Protein AF-N9PGU8-F1 (afdb_monomer_lite)

Secondary structure (DSSP, 8-state):
-HHHHHH-----HHHHHHHHHHHHHHHHHHHHHHHHHTSSS--HHHHHHHHHHHHHHHHHHHHHHHHHH-------HHHHHHHHHHHHHHHHHHTS-PPP-HHHHHHHHHHHHHHHTSTT--HHHHHHHHHHHHHHHHHHHHHHHHHHHHHHHT-

Structure (mmCIF, N/CA/C/O backbone):
data_AF-N9PGU8-F1
#
_entry.id   AF-N9PGU8-F1
#
loop_
_atom_site.group_PDB
_atom_site.id
_atom_site.type_symbol
_atom_site.label_atom_id
_atom_site.label_alt_id
_atom_site.label_comp_id
_atom_site.label_asym_id
_atom_site.label_entity_id
_atom_site.label_seq_id
_atom_site.pdbx_PDB_ins_code
_atom_site.Cartn_x
_atom_site.Cartn_y
_atom_site.Cartn_z
_atom_site.occupancy
_atom_site.B_iso_or_equiv
_atom_site.auth_seq_id
_atom_site.auth_comp_id
_atom_site.auth_asym_id
_atom_site.auth_atom_id
_atom_site.pdbx_PDB_model_num
ATOM 1 N N . MET A 1 1 ? -5.979 -9.880 8.151 1.00 58.56 1 MET A N 1
ATOM 2 C CA . MET A 1 1 ? -5.343 -8.823 8.972 1.00 58.56 1 MET A CA 1
ATOM 3 C C . MET A 1 1 ? -6.364 -8.151 9.877 1.00 58.56 1 MET A C 1
ATOM 5 O O . MET A 1 1 ? -6.177 -8.205 11.082 1.00 58.56 1 MET A O 1
ATOM 9 N N . VAL A 1 2 ? -7.463 -7.615 9.335 1.00 61.94 2 VAL A N 1
ATOM 10 C CA . VAL A 1 2 ? -8.551 -7.003 10.129 1.00 61.94 2 VAL A CA 1
ATOM 11 C C . VAL A 1 2 ? -9.153 -7.967 11.164 1.00 61.94 2 VAL A C 1
ATOM 13 O O . VAL A 1 2 ? -9.377 -7.575 12.300 1.00 61.94 2 VAL A O 1
ATOM 16 N N . GLU A 1 3 ? -9.305 -9.253 10.840 1.00 63.25 3 GLU A N 1
ATOM 17 C CA . GLU A 1 3 ? -9.788 -10.268 11.799 1.00 63.25 3 GLU A CA 1
ATOM 18 C C . GLU A 1 3 ? -8.874 -10.452 13.027 1.00 63.25 3 GLU A C 1
ATOM 20 O O . GLU A 1 3 ? -9.359 -10.751 14.114 1.00 63.25 3 GLU A O 1
ATOM 25 N N . GLN A 1 4 ? -7.558 -10.233 12.900 1.00 62.62 4 GLN A N 1
ATOM 26 C CA . GLN A 1 4 ? -6.631 -10.322 14.043 1.00 62.62 4 GLN A CA 1
ATOM 27 C C . GLN A 1 4 ? -6.702 -9.086 14.947 1.00 62.62 4 GLN A C 1
ATOM 29 O O . GLN A 1 4 ? -6.419 -9.183 16.135 1.00 62.62 4 GLN A O 1
ATOM 34 N N . TYR A 1 5 ? -7.132 -7.942 14.412 1.00 63.91 5 TYR A N 1
ATOM 35 C CA . TYR A 1 5 ? -7.454 -6.770 15.228 1.00 63.91 5 TYR A CA 1
ATOM 36 C C . TYR A 1 5 ? -8.739 -6.967 16.043 1.00 63.91 5 TYR A C 1
ATOM 38 O O . TYR A 1 5 ? -8.887 -6.364 17.100 1.00 63.91 5 TYR A O 1
ATOM 46 N N . GLN A 1 6 ? -9.646 -7.835 15.585 1.00 59.31 6 GLN A N 1
ATOM 47 C CA . GLN A 1 6 ? -10.892 -8.149 16.290 1.00 59.31 6 GLN A CA 1
ATOM 48 C C . GLN A 1 6 ? -10.706 -9.247 17.348 1.00 59.31 6 GLN A C 1
ATOM 50 O O . GLN A 1 6 ? -11.253 -9.139 18.442 1.00 59.31 6 GLN A O 1
ATOM 55 N N . ASN A 1 7 ? -9.900 -10.269 17.039 1.00 60.78 7 ASN A N 1
ATOM 56 C CA . ASN A 1 7 ? -9.752 -11.475 17.865 1.00 60.78 7 ASN A CA 1
ATOM 57 C C . ASN A 1 7 ? -8.460 -11.517 18.707 1.00 60.78 7 ASN A C 1
ATOM 59 O O . ASN A 1 7 ? -8.247 -12.469 19.455 1.00 60.78 7 ASN A O 1
ATOM 63 N N . GLY A 1 8 ? -7.596 -10.504 18.596 1.00 56.72 8 GLY A N 1
ATOM 64 C CA . GLY A 1 8 ? -6.314 -10.445 19.295 1.00 56.72 8 GLY A CA 1
ATOM 65 C C . GLY A 1 8 ? -5.155 -11.113 18.542 1.00 56.72 8 GLY A C 1
ATOM 66 O O . GLY A 1 8 ? -5.313 -11.787 17.520 1.00 56.72 8 GLY A O 1
ATOM 67 N N . LYS A 1 9 ? -3.938 -10.868 19.043 1.00 54.91 9 LYS A N 1
ATOM 68 C CA . LYS A 1 9 ? -2.669 -11.200 18.385 1.00 54.91 9 LYS A CA 1
ATOM 69 C C . LYS A 1 9 ? -2.449 -12.710 18.286 1.00 54.91 9 LYS A C 1
ATOM 71 O O . LYS A 1 9 ? -1.906 -13.323 19.197 1.00 54.91 9 LYS A O 1
ATOM 76 N N . ASP A 1 10 ? -2.722 -13.278 17.117 1.00 59.50 10 ASP A N 1
ATOM 77 C CA . ASP A 1 10 ? -2.116 -14.548 16.721 1.00 59.50 10 ASP A CA 1
ATOM 78 C C . ASP A 1 10 ? -0.723 -14.274 16.127 1.00 59.50 10 ASP A C 1
ATOM 80 O O . ASP A 1 10 ? -0.511 -13.379 15.292 1.00 59.50 10 ASP A O 1
ATOM 84 N N . ASN A 1 11 ? 0.282 -15.029 16.562 1.00 60.00 11 ASN A N 1
ATOM 85 C CA . ASN A 1 11 ? 1.625 -14.994 15.996 1.00 60.00 11 ASN A CA 1
ATOM 86 C C . ASN A 1 11 ? 1.671 -15.811 14.694 1.00 60.00 11 ASN A C 1
ATOM 88 O O . ASN A 1 11 ? 2.532 -16.677 14.513 1.00 60.00 11 ASN A O 1
ATOM 92 N N . SER A 1 12 ? 0.727 -15.518 13.792 1.00 71.00 12 SER A N 1
ATOM 93 C CA . SER A 1 12 ? 0.397 -16.375 12.660 1.00 71.00 12 SER A CA 1
ATOM 94 C C . SER A 1 12 ? 1.593 -16.552 11.724 1.00 71.00 12 SER A C 1
ATOM 96 O O . SER A 1 12 ? 2.232 -15.593 11.278 1.00 71.00 12 SER A O 1
ATOM 98 N N . ILE A 1 13 ? 1.894 -17.811 11.413 1.00 77.06 13 ILE A N 1
ATOM 99 C CA . ILE A 1 13 ? 2.887 -18.206 10.406 1.00 77.06 13 ILE A CA 1
ATOM 100 C C . ILE A 1 13 ? 2.591 -17.507 9.069 1.00 77.06 13 ILE A C 1
ATOM 102 O O . ILE A 1 13 ? 3.513 -17.045 8.401 1.00 77.06 13 ILE A O 1
ATOM 106 N N . ALA A 1 14 ? 1.307 -17.334 8.739 1.00 80.50 14 ALA A N 1
ATOM 107 C CA . ALA A 1 14 ? 0.837 -16.638 7.546 1.00 80.50 14 ALA A CA 1
ATOM 108 C C . ALA A 1 14 ? 1.404 -15.212 7.407 1.00 80.50 14 ALA A C 1
ATOM 110 O O . ALA A 1 14 ? 1.944 -14.879 6.353 1.00 80.50 14 ALA A O 1
ATOM 111 N N . TYR A 1 15 ? 1.363 -14.389 8.467 1.00 82.19 15 TYR A N 1
ATOM 112 C CA . TYR A 1 15 ? 1.917 -13.028 8.417 1.00 82.19 15 TYR A CA 1
ATOM 113 C C . TYR A 1 15 ? 3.428 -13.031 8.150 1.00 82.19 15 TYR A C 1
ATOM 115 O O . TYR A 1 15 ? 3.915 -12.264 7.320 1.00 82.19 15 TYR A O 1
ATOM 123 N N . ARG A 1 16 ? 4.182 -13.917 8.819 1.00 85.06 16 ARG A N 1
ATOM 124 C CA . ARG A 1 16 ? 5.638 -14.023 8.613 1.00 85.06 16 ARG A CA 1
ATOM 125 C C . ARG A 1 16 ? 5.977 -14.455 7.189 1.00 85.06 16 ARG A C 1
ATOM 127 O O . ARG A 1 16 ? 6.876 -13.877 6.581 1.00 85.06 16 ARG A O 1
ATOM 134 N N . THR A 1 17 ? 5.247 -15.431 6.653 1.00 88.88 17 THR A N 1
ATOM 135 C CA . THR A 1 17 ? 5.420 -15.897 5.273 1.00 88.88 17 THR A CA 1
ATOM 136 C C . THR A 1 17 ? 5.124 -14.780 4.276 1.00 88.88 17 THR A C 1
ATOM 138 O O . THR A 1 17 ? 5.963 -14.513 3.419 1.00 88.88 17 THR A O 1
ATOM 141 N N . ALA A 1 18 ? 3.999 -14.071 4.424 1.00 87.75 18 ALA A N 1
ATOM 142 C CA . ALA A 1 18 ? 3.645 -12.947 3.557 1.00 87.75 18 ALA A CA 1
ATOM 143 C C . ALA A 1 18 ? 4.700 -11.829 3.600 1.00 87.75 18 ALA A C 1
ATOM 145 O O . ALA A 1 18 ? 5.137 -11.354 2.555 1.00 87.75 18 ALA A O 1
ATOM 146 N N . ARG A 1 19 ? 5.181 -11.460 4.797 1.00 89.00 19 ARG A N 1
ATOM 147 C CA . ARG A 1 19 ? 6.239 -10.450 4.961 1.00 89.00 19 ARG A CA 1
ATOM 148 C C . ARG A 1 19 ? 7.537 -10.851 4.260 1.00 89.00 19 ARG A C 1
ATOM 150 O O . ARG A 1 19 ? 8.168 -10.008 3.632 1.00 89.00 19 ARG A O 1
ATOM 157 N N . ARG A 1 20 ? 7.940 -12.122 4.359 1.00 92.81 20 ARG A N 1
ATOM 158 C CA . ARG A 1 20 ? 9.140 -12.629 3.677 1.00 92.81 20 ARG A CA 1
ATOM 159 C C . ARG A 1 20 ? 8.981 -12.593 2.158 1.00 92.81 20 ARG A C 1
ATOM 161 O O . ARG A 1 20 ? 9.891 -12.140 1.479 1.00 92.81 20 ARG A O 1
ATOM 168 N N . LEU A 1 21 ? 7.833 -13.029 1.638 1.00 93.62 21 LEU A N 1
ATOM 169 C CA . LEU A 1 21 ? 7.550 -12.976 0.200 1.00 93.62 21 LEU A CA 1
ATOM 170 C C . LEU A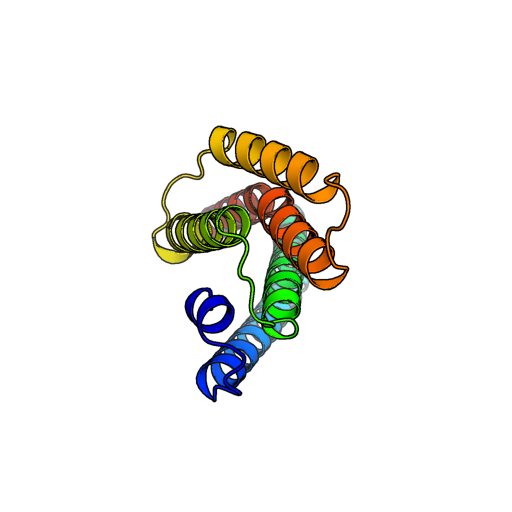 1 21 ? 7.588 -11.537 -0.326 1.00 93.62 21 LEU A C 1
ATOM 172 O O . LEU A 1 21 ? 8.239 -11.277 -1.331 1.00 93.62 21 LEU A O 1
ATOM 176 N N . ALA A 1 22 ? 6.965 -10.598 0.391 1.00 93.06 22 ALA A N 1
ATOM 177 C CA . ALA A 1 22 ? 6.994 -9.183 0.034 1.00 93.06 22 ALA A CA 1
ATOM 178 C C . ALA A 1 22 ? 8.417 -8.604 0.054 1.00 93.06 22 ALA A C 1
ATOM 180 O O . ALA A 1 22 ? 8.788 -7.848 -0.838 1.00 93.06 22 ALA A O 1
ATOM 181 N N . HIS A 1 23 ? 9.236 -8.983 1.042 1.00 94.06 23 HIS A N 1
ATOM 182 C CA . HIS A 1 23 ? 10.633 -8.556 1.085 1.00 94.06 23 HIS A CA 1
ATOM 183 C C . HIS A 1 23 ? 11.431 -9.089 -0.111 1.00 94.06 23 HIS A C 1
ATOM 185 O O . HIS A 1 23 ? 12.159 -8.315 -0.730 1.00 94.06 23 HIS A O 1
ATOM 191 N N . ASN A 1 24 ? 11.285 -10.370 -0.450 1.00 96.31 24 ASN A N 1
ATOM 192 C CA . ASN A 1 24 ? 11.976 -10.959 -1.596 1.00 96.31 24 ASN A CA 1
ATOM 193 C C . ASN A 1 24 ? 11.572 -10.260 -2.902 1.00 96.31 24 ASN A C 1
ATOM 195 O O . ASN A 1 24 ? 12.442 -9.825 -3.643 1.00 96.31 24 ASN A O 1
ATOM 199 N N . ALA A 1 25 ? 10.273 -10.032 -3.115 1.00 95.19 25 ALA A N 1
ATOM 200 C CA . ALA A 1 25 ? 9.790 -9.294 -4.281 1.00 95.19 25 ALA A CA 1
ATOM 201 C C . ALA A 1 25 ? 10.361 -7.863 -4.357 1.00 95.19 25 ALA A C 1
ATOM 203 O O . ALA A 1 25 ? 10.665 -7.370 -5.439 1.00 95.19 25 ALA A O 1
ATOM 204 N N . GLN A 1 26 ? 10.549 -7.196 -3.212 1.00 97.25 26 GLN A N 1
ATOM 205 C CA . GLN A 1 26 ? 11.177 -5.874 -3.160 1.00 97.25 26 GLN A CA 1
ATOM 206 C C . GLN A 1 26 ? 12.672 -5.920 -3.536 1.00 97.25 26 GLN A C 1
ATOM 208 O O . GLN A 1 26 ? 13.164 -4.975 -4.154 1.00 97.25 26 GLN A O 1
ATOM 213 N N . ILE A 1 27 ? 13.389 -6.993 -3.176 1.00 97.75 27 ILE A N 1
ATOM 214 C CA . ILE A 1 27 ? 14.781 -7.217 -3.602 1.00 97.75 27 ILE A CA 1
ATOM 215 C C . ILE A 1 27 ? 14.824 -7.412 -5.117 1.00 97.75 27 ILE A C 1
ATOM 217 O O . ILE A 1 27 ? 15.562 -6.697 -5.790 1.00 97.75 27 ILE A O 1
ATOM 221 N N . ASP A 1 28 ? 13.990 -8.307 -5.647 1.00 97.44 28 ASP A N 1
ATOM 222 C CA . ASP A 1 28 ? 13.939 -8.611 -7.079 1.00 97.44 28 ASP A CA 1
ATOM 223 C C . ASP A 1 28 ? 13.625 -7.352 -7.904 1.00 97.44 28 ASP A C 1
ATOM 225 O O . ASP A 1 28 ? 14.317 -7.049 -8.878 1.00 97.44 28 ASP A O 1
ATOM 229 N N . LEU A 1 29 ? 12.647 -6.554 -7.459 1.00 96.00 29 LEU A N 1
ATOM 230 C CA . LEU A 1 29 ? 12.311 -5.266 -8.068 1.00 96.00 29 LEU A CA 1
ATOM 231 C C . LEU A 1 29 ? 13.501 -4.293 -8.041 1.00 96.00 29 LEU A C 1
ATOM 233 O O . LEU A 1 29 ? 13.801 -3.651 -9.045 1.00 96.00 29 LEU A O 1
ATOM 237 N N . SER A 1 30 ? 14.209 -4.187 -6.913 1.00 97.38 30 SER A N 1
ATOM 238 C CA . SER A 1 30 ? 15.385 -3.315 -6.799 1.00 97.38 30 SER A CA 1
ATOM 239 C C . SER A 1 30 ? 16.525 -3.748 -7.722 1.00 97.38 30 SER A C 1
ATOM 241 O O . SER A 1 30 ? 17.223 -2.890 -8.272 1.00 97.38 30 SER A O 1
ATOM 243 N N . SER A 1 31 ? 16.724 -5.055 -7.894 1.00 97.44 31 SER A N 1
ATOM 244 C CA . SER A 1 31 ? 17.719 -5.608 -8.813 1.00 97.44 31 SER A CA 1
ATOM 245 C C . SER A 1 31 ? 17.351 -5.315 -10.264 1.00 97.44 31 SER A C 1
ATOM 247 O O . SER A 1 31 ? 18.193 -4.813 -11.003 1.00 97.44 31 SER A O 1
ATOM 249 N N . MET A 1 32 ? 16.091 -5.528 -10.650 1.00 95.69 32 MET A N 1
ATOM 250 C CA . MET A 1 32 ? 15.593 -5.231 -11.996 1.00 95.69 32 MET A CA 1
ATOM 251 C C . MET A 1 32 ? 15.771 -3.752 -12.364 1.00 95.69 32 MET A C 1
ATOM 253 O O . MET A 1 32 ? 16.276 -3.434 -13.437 1.00 95.69 32 MET A O 1
ATOM 257 N N . ILE A 1 33 ? 15.430 -2.839 -11.451 1.00 95.38 33 ILE A N 1
ATOM 258 C CA . ILE A 1 33 ? 15.571 -1.392 -11.675 1.00 95.38 33 ILE A CA 1
ATOM 259 C C . ILE A 1 33 ? 17.044 -0.981 -11.767 1.00 95.38 33 ILE A C 1
ATOM 261 O O . ILE A 1 33 ? 17.402 -0.137 -12.587 1.00 95.38 33 ILE A O 1
ATOM 265 N N . SER A 1 34 ? 17.913 -1.598 -10.961 1.00 95.88 34 SER A N 1
ATOM 266 C CA . SER A 1 34 ? 19.361 -1.393 -11.073 1.00 95.88 34 SER A CA 1
ATOM 267 C C . SER A 1 34 ? 19.867 -1.819 -12.452 1.00 95.88 34 SER A C 1
ATOM 269 O O . SER A 1 34 ? 20.568 -1.044 -13.098 1.00 95.88 34 SER A O 1
ATOM 271 N N . SER A 1 35 ? 19.458 -2.995 -12.939 1.00 95.31 35 SER A N 1
ATOM 272 C CA . SER A 1 35 ? 19.804 -3.472 -14.282 1.00 95.31 35 SER A CA 1
ATOM 273 C C . SER A 1 35 ? 19.336 -2.505 -15.368 1.00 95.31 35 SER A C 1
ATOM 275 O O . SER A 1 35 ? 20.177 -2.046 -16.139 1.00 95.31 35 SER A O 1
ATOM 277 N N . LEU A 1 36 ? 18.060 -2.103 -15.348 1.00 93.31 36 LEU A N 1
ATOM 278 C CA . LEU A 1 36 ? 17.481 -1.108 -16.260 1.00 93.31 36 LEU A CA 1
ATOM 279 C C . LEU A 1 36 ? 18.308 0.188 -16.298 1.00 93.31 36 LEU A C 1
ATOM 281 O O . LEU A 1 36 ? 18.571 0.744 -17.359 1.00 93.31 36 LEU A O 1
ATOM 285 N N . SER A 1 37 ? 18.768 0.668 -15.139 1.00 93.62 37 SER A N 1
ATOM 286 C CA . SER A 1 37 ? 19.562 1.902 -15.054 1.00 93.62 37 SER A CA 1
ATOM 287 C C . SER A 1 37 ? 20.972 1.795 -15.650 1.00 93.62 37 SER A C 1
ATOM 289 O O . SER A 1 37 ? 21.607 2.818 -15.900 1.00 93.62 37 SER A O 1
ATOM 291 N N . THR A 1 38 ? 21.461 0.572 -15.871 1.00 95.19 38 THR A N 1
ATOM 292 C CA . THR A 1 38 ? 22.804 0.280 -16.399 1.00 95.19 38 THR A CA 1
ATOM 293 C C . THR A 1 38 ? 22.803 -0.191 -17.853 1.00 95.19 38 THR A C 1
ATOM 295 O O . THR A 1 38 ? 23.869 -0.481 -18.398 1.00 95.19 38 THR A O 1
ATOM 298 N N . GLU A 1 39 ? 21.634 -0.273 -18.493 1.00 93.69 39 GLU A N 1
ATOM 299 C CA . GLU A 1 39 ? 21.528 -0.640 -19.904 1.00 93.69 39 GLU A CA 1
ATOM 300 C C . GLU A 1 39 ? 22.227 0.387 -20.814 1.00 93.69 39 GLU A C 1
ATOM 302 O O . GLU A 1 39 ? 22.320 1.568 -20.468 1.00 93.69 39 GLU A O 1
ATOM 307 N N . PRO A 1 40 ? 22.732 -0.017 -21.995 1.00 92.00 40 PRO A N 1
ATOM 308 C CA . PRO A 1 40 ? 23.273 0.927 -22.966 1.00 92.00 40 PRO A CA 1
ATOM 309 C C . PRO A 1 40 ? 22.179 1.885 -23.465 1.00 92.00 40 PRO A C 1
ATOM 311 O O . PRO A 1 40 ? 21.247 1.461 -24.139 1.00 92.00 40 PRO A O 1
ATOM 314 N N . ASN A 1 41 ? 22.336 3.185 -23.191 1.00 92.06 41 ASN A N 1
ATOM 315 C CA . ASN A 1 41 ? 21.366 4.248 -23.507 1.00 92.06 41 ASN A CA 1
ATOM 316 C C . ASN A 1 41 ? 19.991 4.051 -22.832 1.00 92.06 41 ASN A C 1
ATOM 318 O O . ASN A 1 41 ? 18.984 3.919 -23.531 1.00 92.06 41 ASN A O 1
ATOM 322 N N . PRO A 1 42 ? 19.920 4.057 -21.489 1.00 91.94 42 PRO A N 1
ATOM 323 C CA . PRO A 1 42 ? 18.659 3.837 -20.796 1.00 91.94 42 PRO A CA 1
ATOM 324 C C . PRO A 1 42 ? 17.730 5.043 -20.992 1.00 91.94 42 PRO A C 1
ATOM 326 O O . PRO A 1 42 ? 18.198 6.184 -21.019 1.00 91.94 42 PRO A O 1
ATOM 329 N N . ASP A 1 43 ? 16.414 4.816 -21.077 1.00 93.94 43 ASP A N 1
ATOM 330 C CA . ASP A 1 43 ? 15.434 5.910 -21.066 1.00 93.94 43 ASP A CA 1
ATOM 331 C C . ASP A 1 43 ? 15.447 6.590 -19.679 1.00 93.94 43 ASP A C 1
ATOM 333 O O . ASP A 1 43 ? 15.018 5.986 -18.686 1.00 93.94 43 ASP A O 1
ATOM 337 N N . PRO A 1 44 ? 15.901 7.857 -19.568 1.00 93.44 44 PRO A N 1
ATOM 338 C CA . PRO A 1 44 ? 16.031 8.522 -18.276 1.00 93.44 44 PRO A CA 1
ATOM 339 C C . PRO A 1 44 ? 14.692 8.716 -17.554 1.00 93.44 44 PRO A C 1
ATOM 341 O O . PRO A 1 44 ? 14.663 8.758 -16.322 1.00 93.44 44 PRO A O 1
ATOM 344 N N . GLN A 1 45 ? 13.583 8.851 -18.291 1.00 93.88 45 GLN A N 1
ATOM 345 C CA . GLN A 1 45 ? 12.257 8.985 -17.688 1.00 93.88 45 GLN A CA 1
ATOM 346 C C . GLN A 1 45 ? 11.759 7.644 -17.164 1.00 93.88 45 GLN A C 1
ATOM 348 O O . GLN A 1 45 ? 11.258 7.594 -16.040 1.00 93.88 45 GLN A O 1
ATOM 353 N N . LEU A 1 46 ? 11.965 6.563 -17.920 1.00 94.12 46 LEU A N 1
ATOM 354 C CA . LEU A 1 46 ? 11.617 5.215 -17.476 1.00 94.12 46 LEU A CA 1
ATOM 355 C C . LEU A 1 46 ? 12.376 4.847 -16.196 1.00 94.12 46 LEU A C 1
ATOM 357 O O . LEU A 1 46 ? 11.760 4.459 -15.204 1.00 94.12 46 LEU A O 1
ATOM 361 N N . VAL A 1 47 ? 13.695 5.071 -16.173 1.00 95.44 47 VAL A N 1
ATOM 362 C CA . VAL A 1 47 ? 14.539 4.843 -14.989 1.00 95.44 47 VAL A CA 1
ATOM 363 C C . VAL A 1 47 ? 14.042 5.661 -13.795 1.00 95.44 47 VAL A C 1
ATOM 365 O O . VAL A 1 47 ? 13.890 5.134 -12.690 1.00 95.44 47 VAL A O 1
ATOM 368 N N . LYS A 1 48 ? 13.733 6.947 -14.000 1.00 96.44 48 LYS A N 1
ATOM 369 C CA . LYS A 1 48 ? 13.215 7.819 -12.940 1.00 96.44 48 LYS A CA 1
ATOM 370 C C . LYS A 1 48 ? 11.876 7.321 -12.390 1.00 96.44 48 LYS A C 1
ATOM 372 O O . LYS A 1 48 ? 11.718 7.267 -11.169 1.00 96.44 48 LYS A O 1
ATOM 377 N N . SER A 1 49 ? 10.917 6.969 -13.246 1.00 97.19 49 SER A N 1
ATOM 378 C CA . SER A 1 49 ? 9.624 6.430 -12.805 1.00 97.19 49 SER A CA 1
ATOM 379 C C . SER A 1 49 ? 9.790 5.089 -12.089 1.00 97.19 49 SER A C 1
ATOM 381 O O . SER A 1 49 ? 9.155 4.877 -11.056 1.00 97.19 49 SER A O 1
ATOM 383 N N . ALA A 1 50 ? 10.712 4.236 -12.541 1.00 97.06 50 ALA A N 1
ATOM 384 C CA . ALA A 1 50 ? 11.005 2.957 -11.906 1.00 97.06 50 ALA A CA 1
ATOM 385 C C . ALA A 1 50 ? 11.551 3.138 -10.479 1.00 97.06 50 ALA A C 1
ATOM 387 O O . ALA A 1 50 ? 11.008 2.571 -9.529 1.00 97.06 50 ALA A O 1
ATOM 388 N N . PHE A 1 51 ? 12.543 4.013 -10.280 1.00 97.62 51 PHE A N 1
ATOM 389 C CA . PHE A 1 51 ? 13.045 4.328 -8.936 1.00 97.62 51 PHE A CA 1
ATOM 390 C C . PHE A 1 51 ? 11.972 4.935 -8.029 1.00 97.62 51 PHE A C 1
ATOM 392 O O . PHE A 1 51 ? 11.877 4.571 -6.856 1.00 97.62 51 PHE A O 1
ATOM 399 N N . ARG A 1 52 ? 11.129 5.834 -8.553 1.00 98.06 52 ARG A N 1
ATOM 400 C CA . ARG A 1 52 ? 10.004 6.381 -7.779 1.00 98.06 52 ARG A CA 1
ATOM 401 C C . ARG A 1 52 ? 9.048 5.266 -7.358 1.00 98.06 52 ARG A C 1
ATOM 403 O O . ARG A 1 52 ? 8.676 5.208 -6.189 1.00 98.06 52 ARG A O 1
ATOM 410 N N . TYR A 1 53 ? 8.705 4.354 -8.267 1.00 98.12 53 TYR A N 1
ATOM 411 C CA . TYR A 1 53 ? 7.843 3.213 -7.966 1.00 98.12 53 TYR A CA 1
ATOM 412 C C . TYR A 1 53 ? 8.440 2.316 -6.876 1.00 98.12 53 TYR A C 1
ATOM 414 O O . TYR A 1 53 ? 7.734 1.957 -5.934 1.00 98.12 53 TYR A O 1
ATOM 422 N N . LEU A 1 54 ? 9.746 2.025 -6.939 1.00 97.75 54 LEU A N 1
ATOM 423 C CA . LEU A 1 54 ? 10.458 1.254 -5.914 1.00 97.75 54 LEU A CA 1
ATOM 424 C C . LEU A 1 54 ? 10.295 1.867 -4.519 1.00 97.75 54 LEU A C 1
ATOM 426 O O . LEU A 1 54 ? 9.993 1.146 -3.565 1.00 97.75 54 LEU A O 1
ATOM 430 N N . VAL A 1 55 ? 10.469 3.189 -4.413 1.00 98.06 55 VAL A N 1
ATOM 431 C CA . VAL A 1 55 ? 10.335 3.936 -3.155 1.00 98.06 55 VAL A CA 1
ATOM 432 C C . VAL A 1 55 ? 8.898 3.877 -2.638 1.00 98.06 55 VAL A C 1
ATOM 434 O O . VAL A 1 55 ? 8.687 3.496 -1.488 1.00 98.06 55 VAL A O 1
ATOM 437 N N . TYR A 1 56 ? 7.904 4.178 -3.478 1.00 98.19 56 TYR A N 1
ATOM 438 C CA . TYR A 1 56 ? 6.494 4.123 -3.074 1.00 98.19 56 TYR A CA 1
ATOM 439 C C . TYR A 1 56 ? 6.061 2.707 -2.661 1.00 98.19 56 TYR A C 1
ATOM 441 O 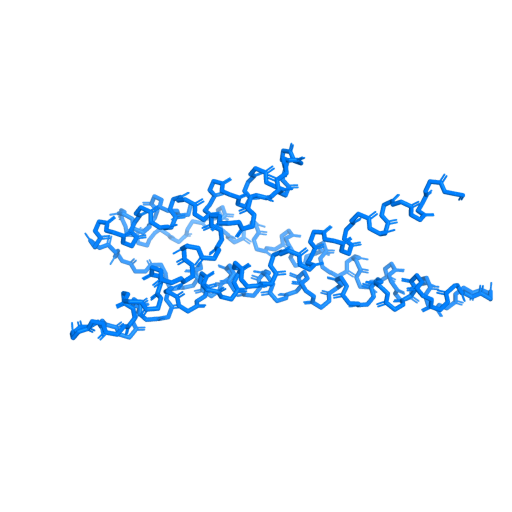O . TYR A 1 56 ? 5.384 2.549 -1.644 1.00 98.19 56 TYR A O 1
ATOM 449 N N . SER A 1 57 ? 6.494 1.674 -3.393 1.00 97.25 57 SER A N 1
ATOM 450 C CA . SER A 1 57 ? 6.247 0.267 -3.048 1.00 97.25 57 SER A CA 1
ATOM 451 C C . SER A 1 57 ? 6.839 -0.081 -1.680 1.00 97.25 57 SER A C 1
ATOM 453 O O . SER A 1 57 ? 6.155 -0.639 -0.818 1.00 97.25 57 SER A O 1
ATOM 455 N N . HIS A 1 58 ? 8.090 0.317 -1.431 1.00 97.31 58 HIS A N 1
ATOM 456 C CA . HIS A 1 58 ? 8.750 0.081 -0.150 1.00 97.31 58 HIS A CA 1
ATOM 457 C C . HIS A 1 58 ? 8.027 0.767 1.020 1.00 97.31 58 HIS A C 1
ATOM 459 O O . HIS A 1 58 ? 7.827 0.157 2.076 1.00 97.31 58 HIS A O 1
ATOM 465 N N . SER A 1 59 ? 7.601 2.020 0.833 1.00 97.75 59 SER A N 1
ATOM 466 C CA . SER A 1 59 ? 6.832 2.768 1.832 1.00 97.75 59 SER A CA 1
ATOM 467 C C . SER A 1 59 ? 5.508 2.079 2.159 1.00 97.75 59 SER A C 1
ATOM 469 O O . SER A 1 59 ? 5.209 1.864 3.332 1.00 97.75 59 SER A O 1
ATOM 471 N N . GLN A 1 60 ? 4.759 1.642 1.145 1.00 97.19 60 GLN A N 1
ATOM 472 C CA . GLN A 1 60 ? 3.492 0.921 1.317 1.00 97.19 60 GLN A CA 1
ATOM 473 C C . GLN A 1 60 ? 3.672 -0.370 2.125 1.00 97.19 60 GLN A C 1
ATOM 475 O O . GLN A 1 60 ? 2.952 -0.606 3.100 1.00 97.19 60 GLN A O 1
ATOM 480 N N . LEU A 1 61 ? 4.688 -1.174 1.789 1.00 95.81 61 LEU A N 1
ATOM 481 C CA . LEU A 1 61 ? 5.029 -2.379 2.551 1.00 95.81 61 LEU A CA 1
ATOM 482 C C . LEU A 1 61 ? 5.415 -2.059 4.000 1.00 95.81 61 LEU A C 1
ATOM 484 O O . LEU A 1 61 ? 5.042 -2.799 4.912 1.00 95.81 61 LEU A O 1
ATOM 488 N N . SER A 1 62 ? 6.123 -0.953 4.227 1.00 95.62 62 SER A N 1
ATOM 489 C CA . SER A 1 62 ? 6.523 -0.511 5.566 1.00 95.62 62 SER A CA 1
ATOM 490 C C . SER A 1 62 ? 5.323 -0.095 6.419 1.00 95.62 62 SER A C 1
ATOM 492 O O . SER A 1 62 ? 5.238 -0.496 7.581 1.00 95.62 62 SER A O 1
ATOM 494 N N . TYR A 1 63 ? 4.355 0.625 5.845 1.00 96.38 63 TYR A N 1
ATOM 495 C CA . TYR A 1 63 ? 3.129 1.013 6.548 1.00 96.38 63 TYR A CA 1
ATOM 496 C C . TYR A 1 63 ? 2.265 -0.208 6.902 1.00 96.38 63 TYR A C 1
ATOM 498 O O . TYR A 1 63 ? 1.813 -0.347 8.042 1.00 96.38 63 TYR A O 1
ATOM 506 N N . ILE A 1 64 ? 2.113 -1.163 5.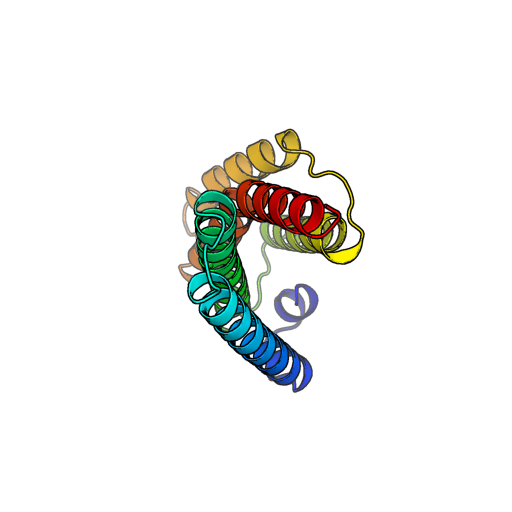973 1.00 93.38 64 ILE A N 1
ATOM 507 C CA . ILE A 1 64 ? 1.428 -2.442 6.237 1.00 93.38 64 ILE A CA 1
ATOM 508 C C . ILE A 1 64 ? 2.161 -3.239 7.323 1.00 93.38 64 ILE A C 1
ATOM 510 O O . ILE A 1 64 ? 1.527 -3.817 8.207 1.00 93.38 64 ILE A O 1
ATOM 514 N N . ALA A 1 65 ? 3.494 -3.275 7.289 1.00 91.31 65 ALA A N 1
ATOM 515 C CA . ALA A 1 65 ? 4.294 -3.980 8.282 1.00 91.31 65 ALA A CA 1
ATOM 516 C C . ALA A 1 65 ? 4.166 -3.362 9.682 1.00 91.31 65 ALA A C 1
ATOM 518 O O . ALA A 1 65 ? 4.125 -4.110 10.662 1.00 91.31 65 ALA A O 1
ATOM 519 N N . ALA A 1 66 ? 4.081 -2.031 9.777 1.00 91.56 66 ALA A N 1
ATOM 520 C CA . ALA A 1 66 ? 3.860 -1.314 11.027 1.00 91.56 66 ALA A CA 1
ATOM 521 C C . ALA A 1 66 ? 2.476 -1.617 11.616 1.00 91.56 66 ALA A C 1
ATOM 523 O O . ALA A 1 66 ? 2.378 -1.925 12.804 1.00 91.56 66 ALA A O 1
ATOM 524 N N . LEU A 1 67 ? 1.425 -1.629 10.790 1.00 90.62 67 LEU A N 1
ATOM 525 C CA . LEU A 1 67 ? 0.107 -2.118 11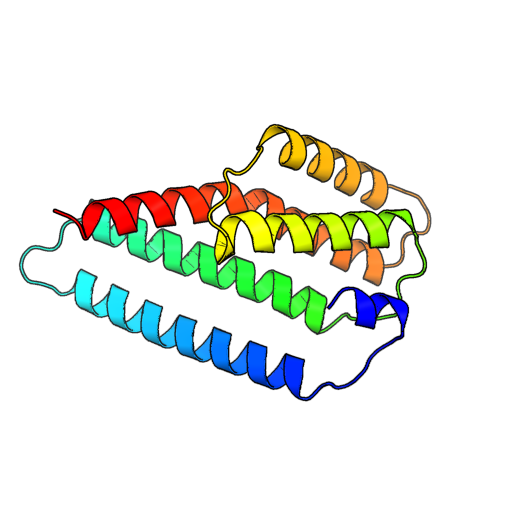.203 1.00 90.62 67 LEU A CA 1
ATOM 526 C C . LEU A 1 67 ? 0.203 -3.589 11.662 1.00 90.62 67 LEU A C 1
ATOM 528 O O . LEU A 1 67 ? -0.224 -3.960 12.749 1.00 90.62 67 LEU A O 1
ATOM 532 N N . GLY A 1 68 ? 0.875 -4.443 10.891 1.00 86.69 68 GLY A N 1
ATOM 533 C CA . GLY A 1 68 ? 1.049 -5.855 11.228 1.00 86.69 68 GLY A CA 1
ATOM 534 C C . GLY A 1 68 ? 1.799 -6.102 12.541 1.00 86.69 68 GLY A C 1
ATOM 535 O O . GLY A 1 68 ? 1.479 -7.060 13.245 1.00 86.69 68 GLY A O 1
ATOM 536 N N . SER A 1 69 ? 2.795 -5.286 12.903 1.00 84.06 69 SER A N 1
ATOM 537 C CA . SER A 1 69 ? 3.527 -5.423 14.173 1.00 84.06 69 SER A CA 1
ATOM 538 C C . SER A 1 69 ? 2.733 -4.919 15.378 1.00 84.06 69 SER A C 1
ATOM 540 O O . SER A 1 69 ? 2.873 -5.487 16.462 1.00 84.06 69 SER A O 1
ATOM 542 N N . HIS A 1 70 ? 1.866 -3.928 15.169 1.00 78.06 70 HIS A N 1
ATOM 543 C CA . HIS A 1 70 ? 1.004 -3.318 16.180 1.00 78.06 70 HIS A CA 1
ATOM 544 C C . HIS A 1 70 ? -0.443 -3.782 15.984 1.00 78.06 70 HIS A C 1
ATOM 546 O O . HIS A 1 70 ? -1.350 -2.988 15.764 1.00 78.06 70 HIS A O 1
ATOM 552 N N . ARG A 1 71 ? -0.655 -5.097 16.043 1.00 74.75 71 ARG A N 1
ATOM 553 C CA . ARG A 1 71 ? -1.977 -5.738 15.971 1.00 74.75 71 ARG A CA 1
ATOM 554 C C . ARG A 1 71 ? -2.542 -6.003 17.366 1.00 74.75 71 ARG A C 1
ATOM 556 O O . ARG A 1 71 ? -2.735 -7.153 17.759 1.00 74.75 71 ARG A O 1
ATOM 563 N N . GLU A 1 72 ? -2.685 -4.944 18.157 1.00 79.81 72 GLU A N 1
ATOM 564 C CA . GLU A 1 72 ? -3.423 -5.036 19.421 1.00 79.81 72 GLU A CA 1
ATOM 565 C C . GLU A 1 72 ? -4.919 -5.041 19.117 1.00 79.81 72 GLU A C 1
ATOM 567 O O . GLU A 1 72 ? -5.346 -4.719 18.007 1.00 79.81 72 GLU A O 1
ATOM 572 N N . GLN A 1 73 ? -5.720 -5.474 20.084 1.00 80.38 73 GLN A N 1
ATOM 573 C CA . GLN A 1 73 ? -7.157 -5.530 19.883 1.00 80.38 73 GLN A CA 1
ATOM 574 C C . GLN A 1 73 ? -7.713 -4.111 19.725 1.00 80.38 73 GLN A C 1
ATOM 576 O O . GLN A 1 73 ? -7.506 -3.255 20.583 1.00 80.38 73 GLN A O 1
ATOM 581 N N . VAL A 1 74 ? -8.442 -3.878 18.636 1.00 84.25 74 VAL A N 1
ATOM 582 C CA . VAL A 1 74 ? -9.159 -2.625 18.388 1.00 84.25 74 VAL A CA 1
ATOM 583 C C . VAL A 1 74 ? -10.639 -2.903 18.585 1.00 84.25 74 VAL A C 1
ATOM 585 O O . VAL A 1 74 ? -11.222 -3.727 17.885 1.00 84.25 74 VAL A O 1
ATOM 588 N N . THR A 1 75 ? -11.243 -2.225 19.557 1.00 84.25 75 THR A N 1
ATOM 589 C CA . THR A 1 75 ? -12.672 -2.350 19.882 1.00 84.25 75 THR A CA 1
ATOM 590 C C . THR A 1 75 ? -13.510 -1.217 19.296 1.00 84.25 75 THR A C 1
ATOM 592 O O . THR A 1 75 ? -14.730 -1.347 19.210 1.00 84.25 75 THR A O 1
ATOM 595 N N . ASP A 1 76 ? -12.874 -0.128 18.856 1.00 88.19 76 ASP A N 1
ATOM 596 C CA . ASP A 1 76 ? -13.555 0.991 18.214 1.00 88.19 76 ASP A CA 1
ATOM 597 C C . ASP A 1 76 ? -14.128 0.560 16.855 1.00 88.19 76 ASP A C 1
ATOM 599 O O . ASP A 1 76 ? -13.401 0.244 15.906 1.00 88.19 76 ASP A O 1
ATOM 603 N N . ALA A 1 77 ? -15.459 0.549 16.764 1.00 90.19 77 ALA A N 1
ATOM 604 C CA . ALA A 1 77 ? -16.177 0.116 15.575 1.00 90.19 77 ALA A CA 1
ATOM 605 C C . ALA A 1 77 ? -15.878 0.987 14.343 1.00 90.19 77 ALA A C 1
ATOM 607 O O . ALA A 1 77 ? -15.817 0.455 13.234 1.00 90.19 77 ALA A O 1
ATOM 608 N N . GLN A 1 78 ? -15.659 2.295 14.513 1.00 91.44 78 GLN A N 1
ATOM 609 C CA . GLN A 1 78 ? -15.359 3.202 13.401 1.00 91.44 78 GLN A CA 1
ATOM 610 C C . GLN A 1 78 ? -13.988 2.878 12.809 1.00 91.44 78 GLN A C 1
ATOM 612 O O . GLN A 1 78 ? -13.846 2.753 11.592 1.00 91.44 78 GLN A O 1
ATOM 617 N N . ILE A 1 79 ? -12.994 2.639 13.666 1.00 90.44 79 ILE A N 1
ATOM 618 C CA . ILE A 1 79 ? -11.647 2.258 13.224 1.00 90.44 79 ILE A CA 1
ATOM 619 C C . ILE A 1 79 ? -11.680 0.888 12.538 1.00 90.44 79 ILE A C 1
ATOM 621 O O . ILE A 1 79 ? -11.082 0.720 11.477 1.00 90.44 79 ILE A O 1
ATOM 625 N N . LEU A 1 80 ? -12.434 -0.083 13.060 1.00 91.56 80 LEU A N 1
ATOM 626 C CA . LEU A 1 80 ? -12.588 -1.387 12.404 1.00 91.56 80 LEU A CA 1
ATOM 627 C C . LEU A 1 80 ? -13.236 -1.282 11.013 1.00 91.56 80 LEU A C 1
ATOM 629 O O . LEU A 1 80 ? -12.802 -1.968 10.081 1.00 91.56 80 LEU A O 1
ATOM 633 N N . VAL A 1 81 ? -14.249 -0.423 10.852 1.00 94.19 81 VAL A N 1
ATOM 634 C CA . VAL A 1 81 ? -14.877 -0.140 9.550 1.00 94.19 81 VAL A CA 1
ATOM 635 C C . VAL A 1 81 ? -13.872 0.500 8.594 1.00 94.19 81 VAL A C 1
ATOM 637 O O . VAL A 1 81 ? -13.741 0.042 7.458 1.00 94.19 81 VAL A O 1
ATOM 640 N N . LEU A 1 82 ? -13.107 1.489 9.059 1.00 94.75 82 LEU A N 1
ATOM 641 C CA . LEU A 1 82 ? -12.050 2.134 8.283 1.00 94.75 82 LEU A CA 1
ATOM 642 C C . LEU A 1 82 ? -10.987 1.130 7.815 1.00 94.75 82 LEU A C 1
ATOM 644 O O . LEU A 1 82 ? -10.608 1.124 6.645 1.00 94.75 82 LEU A O 1
ATOM 648 N N . MET A 1 83 ? -10.520 0.255 8.707 1.00 93.06 83 MET A N 1
ATOM 649 C CA . MET A 1 83 ? -9.525 -0.768 8.380 1.00 93.06 83 MET A CA 1
ATOM 650 C C . MET A 1 83 ? -10.043 -1.752 7.331 1.00 93.06 83 MET A C 1
ATOM 652 O O . MET A 1 83 ? -9.310 -2.124 6.413 1.00 93.06 83 MET A O 1
ATOM 656 N N . ARG A 1 84 ? -11.312 -2.160 7.443 1.00 94.50 84 ARG A N 1
ATOM 657 C CA . ARG A 1 84 ? -11.957 -3.040 6.464 1.00 94.50 84 ARG A CA 1
ATOM 658 C C . ARG A 1 84 ? -12.092 -2.362 5.108 1.00 94.50 84 ARG A C 1
ATOM 660 O O . ARG A 1 84 ? -11.752 -2.982 4.104 1.00 94.50 84 ARG A O 1
ATOM 667 N N . TRP A 1 85 ? -12.520 -1.101 5.093 1.00 96.25 85 TRP A N 1
ATOM 668 C CA . TRP A 1 85 ? -12.593 -0.305 3.874 1.00 96.25 85 TRP A CA 1
ATOM 669 C C . TRP A 1 85 ? -11.213 -0.177 3.218 1.00 96.25 85 TRP A C 1
ATOM 671 O O . TRP A 1 85 ? -11.067 -0.504 2.048 1.00 96.25 85 TRP A O 1
ATOM 681 N N . CYS A 1 86 ? -10.173 0.177 3.980 1.00 96.19 86 CYS A N 1
ATOM 682 C CA . CYS A 1 86 ? -8.802 0.276 3.470 1.00 96.19 86 CYS A CA 1
ATOM 683 C C . CYS A 1 86 ? -8.319 -1.056 2.868 1.00 96.19 86 CYS A C 1
ATOM 685 O O . CYS A 1 86 ? -7.805 -1.081 1.750 1.00 96.19 86 CYS A O 1
ATOM 687 N N . GLN A 1 87 ? -8.550 -2.183 3.556 1.00 94.19 87 GLN A N 1
ATOM 688 C CA . GLN A 1 87 ? -8.211 -3.512 3.035 1.00 94.19 87 GLN A CA 1
ATOM 689 C C . GLN A 1 87 ? -8.941 -3.813 1.714 1.00 94.19 87 GLN A C 1
ATOM 691 O O . GLN A 1 87 ? -8.327 -4.337 0.780 1.00 94.19 87 GLN A O 1
ATOM 696 N N . GLN A 1 88 ? -10.238 -3.506 1.633 1.00 95.50 88 GLN A N 1
ATOM 697 C CA . GLN A 1 88 ? -11.047 -3.712 0.429 1.00 95.50 88 GLN A CA 1
ATOM 698 C C . GLN A 1 88 ? -10.554 -2.842 -0.728 1.00 95.50 88 GLN A C 1
ATOM 700 O O . GLN A 1 88 ? -10.312 -3.373 -1.809 1.00 95.50 88 GLN A O 1
ATOM 705 N N . THR A 1 89 ? -10.315 -1.552 -0.486 1.00 96.44 89 THR A N 1
ATOM 706 C CA . THR A 1 89 ? -9.788 -0.613 -1.481 1.00 96.44 89 THR A CA 1
ATOM 707 C C . THR A 1 89 ? -8.436 -1.074 -2.018 1.00 96.44 89 THR A C 1
ATOM 709 O O . THR A 1 89 ? -8.279 -1.201 -3.229 1.00 96.44 89 THR A O 1
ATOM 712 N N . LEU A 1 90 ? -7.478 -1.412 -1.142 1.00 95.19 90 LEU A N 1
ATOM 713 C CA . LEU A 1 90 ? -6.164 -1.922 -1.556 1.00 95.19 90 LEU A CA 1
ATOM 714 C C . LEU A 1 90 ? -6.290 -3.203 -2.390 1.00 95.19 90 LEU A C 1
ATOM 716 O O . LEU A 1 90 ? -5.636 -3.331 -3.422 1.00 95.19 90 LEU A O 1
ATOM 720 N N . THR A 1 91 ? -7.159 -4.131 -1.984 1.00 95.19 91 THR A N 1
ATOM 721 C CA . THR A 1 91 ? -7.412 -5.374 -2.732 1.00 95.19 91 THR A CA 1
ATOM 722 C C . THR A 1 91 ? -7.988 -5.083 -4.120 1.00 95.19 91 THR A C 1
ATOM 724 O O . THR A 1 91 ? -7.502 -5.629 -5.112 1.00 95.19 91 THR A O 1
ATOM 727 N N . GLY A 1 92 ? -8.987 -4.201 -4.199 1.00 96.38 92 GLY A N 1
ATOM 728 C CA . GLY A 1 92 ? -9.641 -3.815 -5.447 1.00 96.38 92 GLY A CA 1
ATOM 729 C C . GLY A 1 92 ? -8.659 -3.205 -6.445 1.00 96.38 92 GLY A C 1
ATOM 730 O O . GLY A 1 92 ? -8.564 -3.658 -7.583 1.00 96.38 92 GLY A O 1
ATOM 731 N N . VAL A 1 93 ? -7.859 -2.227 -6.021 1.00 95.94 93 VAL A N 1
ATOM 732 C CA . VAL A 1 93 ? -6.992 -1.486 -6.954 1.00 95.94 93 VAL A CA 1
ATOM 733 C C . VAL A 1 93 ? -5.669 -2.195 -7.264 1.00 95.94 93 VAL A C 1
ATOM 735 O O . VAL A 1 93 ? -5.160 -2.103 -8.388 1.00 95.94 93 VAL A O 1
ATOM 738 N N . LEU A 1 94 ? -5.097 -2.927 -6.298 1.00 92.69 94 LEU A N 1
ATOM 739 C CA . LEU A 1 94 ? -3.805 -3.597 -6.479 1.00 92.69 94 LEU A CA 1
ATOM 740 C C . LEU A 1 94 ? -3.951 -4.968 -7.136 1.00 92.69 94 LEU A C 1
ATOM 742 O O . LEU A 1 94 ? -3.190 -5.257 -8.056 1.00 92.69 94 LEU A O 1
ATOM 746 N N . LEU A 1 95 ? -4.917 -5.787 -6.702 1.00 91.56 95 LEU A N 1
ATOM 747 C CA . LEU A 1 95 ? -5.064 -7.168 -7.179 1.00 91.56 95 LEU A CA 1
ATOM 748 C C . LEU A 1 95 ? -6.122 -7.306 -8.273 1.00 91.56 95 LEU A C 1
ATOM 750 O O . LEU A 1 95 ? -5.918 -8.050 -9.226 1.00 91.56 95 LEU A O 1
ATOM 754 N N . GLN A 1 96 ? -7.240 -6.591 -8.146 1.00 92.81 96 GLN A N 1
ATOM 755 C CA . GLN A 1 96 ? -8.361 -6.691 -9.089 1.00 92.81 96 GLN A CA 1
ATOM 756 C C . GLN A 1 96 ? -8.321 -5.612 -10.180 1.00 92.81 96 GLN A C 1
ATOM 758 O O . GLN A 1 96 ? -9.188 -5.597 -11.048 1.00 92.81 96 GLN A O 1
ATOM 763 N N . GLN A 1 97 ? -7.320 -4.722 -10.138 1.00 89.62 97 GLN A N 1
ATOM 764 C CA . GLN A 1 97 ? -7.109 -3.631 -11.099 1.00 89.62 97 GLN A CA 1
ATOM 765 C C . GLN A 1 97 ? -8.338 -2.724 -11.282 1.00 89.62 97 GLN A C 1
ATOM 767 O O . GLN A 1 97 ? -8.568 -2.165 -12.352 1.00 89.62 97 GLN A O 1
ATOM 772 N N . GLN A 1 98 ? -9.135 -2.563 -10.226 1.00 93.56 98 GLN A N 1
ATOM 773 C CA . GLN A 1 98 ? -10.266 -1.645 -10.227 1.00 93.56 98 GLN A CA 1
ATOM 774 C C . GLN A 1 98 ? -9.783 -0.187 -10.231 1.00 93.56 98 GLN A C 1
ATOM 776 O O . GLN A 1 98 ? -8.715 0.112 -9.682 1.00 93.56 98 GLN A O 1
ATOM 781 N N . PRO A 1 99 ? -10.562 0.739 -10.818 1.00 93.12 99 PRO A N 1
ATOM 782 C CA . PRO A 1 99 ? -10.252 2.158 -10.746 1.00 93.12 99 PRO A CA 1
ATOM 783 C C . PRO A 1 99 ? -10.292 2.645 -9.293 1.00 93.12 99 PRO A C 1
ATOM 785 O O . PRO A 1 99 ? -11.166 2.261 -8.516 1.00 93.12 99 PRO A O 1
ATOM 788 N N . LEU A 1 100 ? -9.352 3.519 -8.933 1.00 93.25 100 LEU A N 1
ATOM 789 C CA . LEU A 1 100 ? -9.345 4.166 -7.626 1.00 93.25 100 LEU A CA 1
ATOM 790 C C . LEU A 1 100 ? -10.302 5.364 -7.635 1.00 93.25 100 LEU A C 1
ATOM 792 O O . LEU A 1 100 ? -10.088 6.325 -8.373 1.00 93.25 100 LEU A O 1
ATOM 796 N N . ALA A 1 101 ? -11.316 5.340 -6.773 1.00 93.38 101 ALA A N 1
ATOM 797 C CA . ALA A 1 101 ? -12.166 6.497 -6.517 1.00 93.38 101 ALA A CA 1
ATOM 798 C C . ALA A 1 101 ? -11.443 7.483 -5.580 1.00 93.38 101 ALA A C 1
ATOM 800 O O . ALA A 1 101 ? -11.466 7.334 -4.359 1.00 93.38 101 ALA A O 1
ATOM 801 N N . THR A 1 102 ? -10.777 8.495 -6.143 1.00 90.06 102 THR A N 1
ATOM 802 C CA . THR A 1 102 ? -10.005 9.486 -5.366 1.00 90.06 102 THR A CA 1
ATOM 803 C C . THR A 1 102 ? -10.870 10.296 -4.400 1.00 90.06 102 THR A C 1
ATOM 805 O O . THR A 1 102 ? -10.424 10.604 -3.302 1.00 90.06 102 THR A O 1
ATOM 808 N N . TYR A 1 103 ? -12.133 10.553 -4.749 1.00 92.62 103 TYR A N 1
ATOM 809 C CA . TYR A 1 103 ? -13.092 11.201 -3.849 1.00 92.62 103 TYR A CA 1
ATOM 810 C C . TYR A 1 103 ? -13.278 10.431 -2.529 1.00 92.62 103 TYR A C 1
ATOM 812 O O . TYR A 1 103 ? -13.292 11.029 -1.451 1.00 92.62 103 TYR A O 1
ATOM 820 N N . ASP A 1 104 ? -13.364 9.099 -2.594 1.00 94.75 104 ASP A N 1
ATOM 821 C CA . ASP A 1 104 ? -13.526 8.274 -1.395 1.00 94.75 104 ASP A CA 1
ATOM 822 C C . ASP A 1 104 ? -12.261 8.294 -0.527 1.00 94.75 104 ASP A C 1
ATOM 824 O O . ASP A 1 104 ? -12.354 8.267 0.702 1.00 94.75 104 ASP A O 1
ATOM 828 N N . ILE A 1 105 ? -11.081 8.384 -1.157 1.00 95.50 105 ILE A N 1
ATOM 829 C CA . ILE A 1 105 ? -9.794 8.542 -0.466 1.00 95.50 105 ILE A CA 1
ATOM 830 C C . ILE A 1 105 ? -9.777 9.847 0.327 1.00 95.50 105 ILE A C 1
ATOM 832 O O . ILE A 1 105 ? -9.517 9.811 1.530 1.00 95.50 105 ILE A O 1
ATOM 836 N N . ASP A 1 106 ? -10.115 10.971 -0.303 1.00 96.06 106 ASP A N 1
ATOM 837 C CA . ASP A 1 106 ? -10.118 12.284 0.351 1.00 96.06 106 ASP A CA 1
ATOM 838 C C . ASP A 1 106 ? -11.099 12.320 1.531 1.00 96.06 106 ASP A C 1
ATOM 840 O O . ASP A 1 106 ? -10.760 12.774 2.630 1.00 96.06 106 ASP A O 1
ATOM 844 N N . HIS A 1 107 ? -12.297 11.754 1.352 1.00 96.38 107 HIS A N 1
ATOM 845 C CA . HIS A 1 107 ? -13.274 11.637 2.432 1.00 96.38 107 HIS A CA 1
ATOM 846 C C . HIS A 1 107 ? -12.740 10.788 3.598 1.00 96.38 107 HIS A C 1
ATOM 848 O O . HIS A 1 107 ? -12.921 11.136 4.770 1.00 96.38 107 HIS A O 1
ATOM 854 N N . LYS A 1 108 ? -12.078 9.664 3.305 1.00 97.31 108 LYS A N 1
ATOM 855 C CA . LYS A 1 108 ? -11.502 8.768 4.320 1.00 97.31 108 LYS A CA 1
ATOM 856 C C . LYS A 1 108 ? -10.302 9.394 5.030 1.00 97.31 108 LYS A C 1
ATOM 858 O O . LYS A 1 108 ? -10.161 9.204 6.234 1.00 97.31 108 LYS A O 1
ATOM 863 N N . LEU A 1 109 ? -9.494 10.201 4.346 1.00 97.88 109 LEU A N 1
ATOM 864 C CA . LEU A 1 109 ? -8.422 10.983 4.968 1.00 97.88 109 LEU A CA 1
ATOM 865 C C . LEU 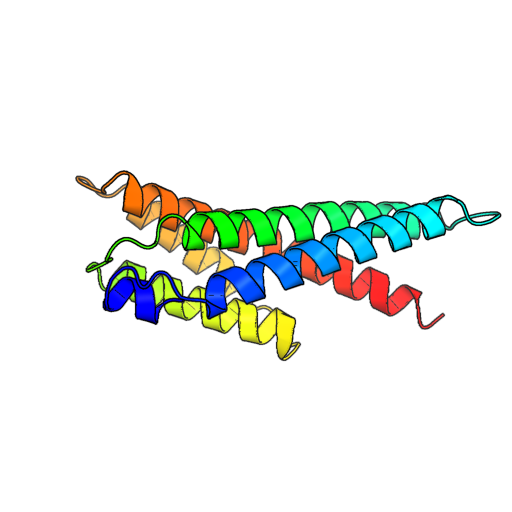A 1 109 ? -8.979 12.036 5.939 1.00 97.88 109 LEU A C 1
ATOM 867 O O . LEU A 1 109 ? -8.494 12.145 7.065 1.00 97.88 109 LEU A O 1
ATOM 871 N N . ALA A 1 110 ? -10.052 12.739 5.566 1.00 97.25 110 ALA A N 1
ATOM 872 C CA . ALA A 1 110 ? -10.731 13.677 6.464 1.00 97.25 110 ALA A CA 1
ATOM 873 C C . ALA A 1 110 ? -11.396 12.976 7.668 1.00 97.25 110 ALA A C 1
ATOM 875 O O . ALA A 1 110 ? -11.453 13.516 8.774 1.00 97.25 110 ALA A O 1
ATOM 876 N N . GLU A 1 111 ? -11.917 11.761 7.480 1.00 96.62 111 GLU A N 1
ATOM 877 C CA . GLU A 1 111 ? -12.399 10.898 8.567 1.00 96.62 111 GLU A CA 1
ATOM 878 C C . GLU A 1 111 ? -11.265 10.512 9.530 1.00 96.62 111 GLU A C 1
ATOM 880 O O . GLU A 1 111 ? -11.401 10.724 10.734 1.00 96.62 111 GLU A O 1
ATOM 885 N N . ILE A 1 112 ? -10.122 10.051 9.010 1.00 97.00 112 ILE A N 1
ATOM 886 C CA . ILE A 1 112 ? -8.927 9.723 9.804 1.00 97.00 112 ILE A CA 1
ATOM 887 C C . ILE A 1 112 ? -8.451 10.926 10.615 1.00 97.00 112 ILE A C 1
ATOM 889 O O . ILE A 1 112 ? -8.167 10.789 11.805 1.00 97.00 112 ILE A O 1
ATOM 893 N N . GLN A 1 113 ? -8.391 12.106 9.994 1.00 96.38 113 GLN A N 1
ATOM 894 C CA . GLN A 1 113 ? -7.967 13.325 10.673 1.00 96.38 113 GLN A CA 1
ATOM 895 C C . GLN A 1 113 ? -8.883 13.638 11.862 1.00 96.38 113 GLN A C 1
ATOM 897 O O . GLN A 1 113 ? -8.387 13.850 12.967 1.00 96.38 113 GLN A O 1
ATOM 902 N N . ARG A 1 114 ? -10.208 13.577 11.677 1.00 95.25 114 ARG A N 1
ATOM 903 C CA . ARG A 1 114 ? -11.177 13.788 12.766 1.00 95.25 114 ARG A CA 1
ATOM 904 C C . ARG A 1 114 ? -11.007 12.770 13.892 1.00 95.25 114 ARG A C 1
ATOM 906 O O . ARG A 1 114 ? -10.937 13.171 15.052 1.00 95.25 114 ARG A O 1
ATOM 913 N N . LEU A 1 115 ? -10.887 11.481 13.563 1.00 94.12 115 LEU A N 1
ATOM 914 C CA . LEU A 1 115 ? -10.669 10.414 14.549 1.00 94.12 115 LEU A CA 1
ATOM 915 C C . LEU A 1 115 ? -9.368 10.624 15.335 1.00 94.12 115 LEU A C 1
ATOM 917 O O . LEU A 1 115 ? -9.354 10.457 16.549 1.00 94.12 115 LEU A O 1
ATOM 921 N N . SER A 1 116 ? -8.296 11.066 14.671 1.00 93.38 116 SER A N 1
ATOM 922 C CA . SER A 1 116 ? -7.001 11.312 15.321 1.00 93.38 116 SER A CA 1
ATOM 923 C C . SER A 1 116 ? -7.008 12.482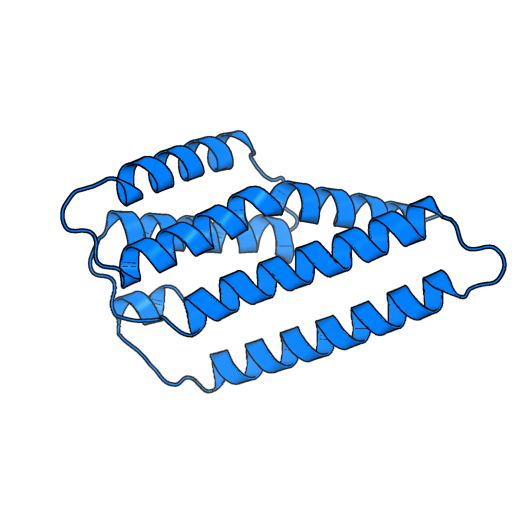 16.313 1.00 93.38 116 SER A C 1
ATOM 925 O O . SER A 1 116 ? -6.159 12.534 17.197 1.00 93.38 116 SER A O 1
ATOM 927 N N . THR A 1 117 ? -7.963 13.410 16.180 1.00 92.62 117 THR A N 1
ATOM 928 C CA . THR A 1 117 ? -8.106 14.588 17.056 1.00 92.62 117 THR A CA 1
ATOM 929 C C . THR A 1 117 ? -9.067 14.383 18.226 1.00 92.62 117 THR A C 1
ATOM 931 O O . THR A 1 117 ? -9.228 15.288 19.041 1.00 92.62 117 THR A O 1
ATOM 934 N N . GLN A 1 118 ? -9.729 13.226 18.317 1.00 90.56 118 GLN A N 1
ATOM 935 C CA . GLN A 1 118 ? -10.622 12.928 19.436 1.00 90.56 118 GLN A CA 1
ATOM 936 C C . GLN A 1 118 ? -9.833 12.787 20.745 1.00 90.56 118 GLN A C 1
ATOM 938 O O . GLN A 1 118 ? -8.733 12.232 20.772 1.00 90.56 118 GLN A O 1
ATOM 943 N N . GLU A 1 119 ? -10.410 13.272 21.843 1.00 79.12 119 GLU A N 1
ATOM 944 C CA . GLU A 1 119 ? -9.826 13.113 23.176 1.00 79.12 119 GLU A CA 1
ATOM 945 C C . GLU A 1 119 ? -9.724 11.626 23.564 1.00 79.12 119 GLU A C 1
ATOM 947 O O . GLU A 1 119 ? -10.545 10.803 23.161 1.00 79.12 119 GLU A O 1
ATOM 952 N N . ASN A 1 120 ? -8.716 11.283 24.373 1.00 82.06 120 ASN A N 1
ATOM 953 C CA . ASN A 1 120 ? -8.466 9.931 24.901 1.00 82.06 120 ASN A CA 1
ATOM 954 C C . ASN A 1 120 ? -8.135 8.835 23.866 1.00 82.06 120 ASN A C 1
ATOM 956 O O . ASN A 1 120 ? -8.211 7.648 24.190 1.00 82.06 120 ASN A O 1
ATOM 960 N N . GLN A 1 121 ? -7.706 9.191 22.650 1.00 85.06 121 GLN A N 1
ATOM 961 C CA . GLN A 1 121 ? -7.165 8.205 21.711 1.00 85.06 121 GLN A CA 1
ATOM 962 C C . GLN A 1 121 ? -5.851 7.614 22.235 1.00 85.06 121 GLN A C 1
ATOM 964 O O . GLN A 1 121 ? -4.915 8.331 22.595 1.00 85.06 121 GLN A O 1
ATOM 969 N N . SER A 1 122 ? -5.765 6.284 22.270 1.00 90.19 122 SER A N 1
ATOM 970 C CA . SER A 1 122 ? -4.537 5.614 22.692 1.00 90.19 122 SER A CA 1
ATOM 971 C C . SER A 1 122 ? -3.432 5.805 21.647 1.00 90.19 122 SER A C 1
ATOM 973 O O . SER A 1 122 ? -3.693 5.900 20.445 1.00 90.19 122 SER A O 1
ATOM 975 N N . ALA A 1 123 ? -2.171 5.798 22.088 1.00 90.44 123 ALA A N 1
ATOM 976 C CA . ALA A 1 123 ? -1.018 5.891 21.186 1.00 90.44 123 ALA A CA 1
ATOM 977 C C . ALA A 1 123 ? -1.042 4.806 20.090 1.00 90.44 123 ALA A C 1
ATOM 979 O O . ALA A 1 123 ? -0.635 5.047 18.954 1.00 90.44 123 ALA A O 1
ATOM 980 N N . HIS A 1 124 ? -1.574 3.628 20.425 1.00 89.25 124 HIS A N 1
ATOM 981 C CA . HIS A 1 124 ? -1.782 2.533 19.490 1.00 89.25 124 HIS A CA 1
ATOM 982 C C . HIS A 1 124 ? -2.755 2.900 18.359 1.00 89.25 124 HIS A C 1
ATOM 984 O O . HIS A 1 124 ? -2.444 2.710 17.184 1.00 89.25 124 HIS A O 1
ATOM 990 N N . LEU A 1 125 ? -3.923 3.453 18.697 1.00 90.81 125 LEU A N 1
ATOM 991 C CA . LEU A 1 125 ? -4.929 3.838 17.706 1.00 90.81 125 LEU A CA 1
ATOM 992 C C . LEU A 1 125 ? -4.431 4.979 16.820 1.00 90.81 125 LEU A C 1
ATOM 994 O O . LEU A 1 125 ? -4.605 4.927 15.603 1.00 90.81 125 LEU A O 1
ATOM 998 N N . LEU A 1 126 ? -3.731 5.955 17.401 1.00 93.94 126 LEU A N 1
ATOM 999 C CA . LEU A 1 126 ? -3.097 7.035 16.643 1.00 93.94 126 LEU A CA 1
ATOM 1000 C C . LEU A 1 126 ? -2.077 6.501 15.632 1.00 93.94 126 LEU A C 1
ATOM 1002 O O . LEU A 1 126 ? -2.040 6.964 14.490 1.00 93.94 126 LEU A O 1
ATOM 1006 N N . LEU A 1 127 ? -1.288 5.491 16.010 1.00 93.38 127 LEU A N 1
ATOM 1007 C CA . LEU A 1 127 ? -0.378 4.823 15.086 1.00 93.38 127 LEU A CA 1
ATOM 1008 C C . LEU A 1 127 ? -1.145 4.145 13.945 1.00 93.38 127 LEU A C 1
ATOM 1010 O O . LEU A 1 127 ? -0.794 4.353 12.785 1.00 93.38 127 LEU A O 1
ATOM 1014 N N . VAL A 1 128 ? -2.187 3.364 14.254 1.00 92.69 128 VAL A N 1
ATOM 1015 C CA . VAL A 1 128 ? -3.009 2.675 13.243 1.00 92.69 128 VAL A CA 1
ATOM 1016 C C . VAL A 1 128 ? -3.602 3.675 12.252 1.00 92.69 128 VAL A C 1
ATOM 1018 O O . VAL A 1 128 ? -3.419 3.524 11.043 1.00 92.69 128 VAL A O 1
ATOM 1021 N N . LEU A 1 129 ? -4.235 4.734 12.756 1.00 95.94 129 LEU A N 1
ATOM 1022 C CA . LEU A 1 129 ? -4.799 5.811 11.946 1.00 95.94 129 LEU A CA 1
ATOM 1023 C C . LEU A 1 129 ? -3.734 6.468 11.065 1.00 95.94 129 LEU A C 1
ATOM 1025 O O . LEU A 1 129 ? -3.961 6.653 9.869 1.00 95.94 129 LEU A O 1
ATOM 1029 N N . LYS A 1 130 ? -2.545 6.751 11.613 1.00 96.88 130 LYS A N 1
ATOM 1030 C CA . LYS A 1 130 ? -1.458 7.361 10.843 1.00 96.88 130 LYS A CA 1
ATOM 1031 C C . LYS A 1 130 ? -0.934 6.448 9.735 1.00 96.88 130 LYS A C 1
ATOM 1033 O O . LYS A 1 130 ? -0.688 6.924 8.632 1.00 96.88 130 LYS A O 1
ATOM 1038 N N . GLN A 1 131 ? -0.765 5.151 9.992 1.00 96.94 131 GLN A N 1
ATOM 1039 C CA . GLN A 1 131 ? -0.305 4.222 8.953 1.00 96.94 131 GLN A CA 1
ATOM 1040 C C . GLN A 1 131 ? -1.345 4.057 7.837 1.00 96.94 131 GLN A C 1
ATOM 1042 O O . GLN A 1 131 ? -0.972 3.998 6.668 1.00 96.94 131 GLN A O 1
ATOM 1047 N N . ILE A 1 132 ? -2.642 4.037 8.171 1.00 97.00 132 ILE A N 1
ATOM 1048 C CA . ILE A 1 132 ? -3.710 4.031 7.162 1.00 97.00 132 ILE A CA 1
ATOM 1049 C C . ILE A 1 132 ? -3.683 5.334 6.357 1.00 97.00 132 ILE A C 1
ATOM 1051 O O . ILE A 1 132 ? -3.758 5.270 5.135 1.00 97.00 132 ILE A O 1
ATOM 1055 N N . SER A 1 133 ? -3.515 6.496 7.001 1.00 98.12 133 SER A N 1
ATOM 1056 C CA . SER A 1 133 ? -3.426 7.782 6.291 1.00 98.12 133 SER A CA 1
ATOM 1057 C C . SER A 1 133 ? -2.299 7.764 5.257 1.00 98.12 133 SER A C 1
ATOM 1059 O O . SER A 1 133 ? -2.537 8.037 4.087 1.00 98.12 133 SER A O 1
ATOM 1061 N N . LEU A 1 134 ? -1.102 7.326 5.657 1.00 98.31 134 LEU A N 1
ATOM 1062 C CA . LEU A 1 134 ? 0.068 7.256 4.782 1.00 98.31 134 LEU A CA 1
ATOM 1063 C C . LEU A 1 134 ? -0.127 6.282 3.609 1.00 98.31 134 LEU A C 1
ATOM 1065 O O . LEU A 1 134 ? 0.304 6.571 2.490 1.00 98.31 134 LEU A O 1
ATOM 1069 N N . LEU A 1 135 ? -0.800 5.147 3.840 1.00 97.62 135 LEU A N 1
ATOM 1070 C CA . LEU A 1 135 ? -1.179 4.221 2.770 1.00 97.62 135 LEU A CA 1
ATOM 1071 C C . LEU A 1 135 ? -2.079 4.908 1.743 1.00 97.62 135 LEU A C 1
ATOM 1073 O O . LEU A 1 135 ? -1.792 4.843 0.550 1.00 97.62 135 LEU A O 1
ATOM 1077 N N . LEU A 1 136 ? -3.139 5.578 2.198 1.00 97.62 136 LEU A N 1
ATOM 1078 C CA . LEU A 1 136 ? -4.119 6.214 1.319 1.00 97.62 136 LEU A CA 1
ATOM 1079 C C . LEU A 1 136 ? -3.543 7.439 0.590 1.00 97.62 136 LEU A C 1
ATOM 1081 O O . LEU A 1 136 ? -3.770 7.581 -0.607 1.00 97.62 136 LEU A O 1
ATOM 1085 N N . GLU A 1 137 ? -2.748 8.270 1.271 1.00 97.50 137 GLU A N 1
ATOM 1086 C CA . GLU A 1 137 ? -2.079 9.454 0.703 1.00 97.50 137 GLU A CA 1
ATOM 1087 C C . GLU A 1 137 ? -1.143 9.088 -0.461 1.00 97.50 137 GLU A C 1
ATOM 1089 O O . GLU A 1 137 ? -1.024 9.828 -1.435 1.00 97.50 137 GLU A O 1
ATOM 1094 N N . THR A 1 138 ? -0.467 7.939 -0.373 1.00 97.44 138 THR A N 1
ATOM 1095 C CA . THR A 1 138 ? 0.576 7.552 -1.336 1.00 97.44 138 THR A CA 1
ATOM 1096 C C . THR A 1 138 ? 0.110 6.553 -2.400 1.00 97.44 138 THR A C 1
ATOM 1098 O O . THR A 1 138 ? 0.803 6.345 -3.398 1.00 97.44 138 THR A O 1
ATOM 1101 N N . LEU A 1 139 ? -1.077 5.961 -2.233 1.00 97.31 139 LEU A N 1
ATOM 1102 C CA . LEU A 1 139 ? -1.643 4.969 -3.149 1.00 97.31 139 LEU A CA 1
ATOM 1103 C C . LEU A 1 139 ? -1.892 5.503 -4.576 1.00 97.31 139 LEU A C 1
ATOM 1105 O O . LEU A 1 139 ? -1.536 4.791 -5.518 1.00 97.31 139 LEU A O 1
ATOM 1109 N N . PRO A 1 140 ? -2.441 6.719 -4.794 1.00 96.75 140 PRO A N 1
ATOM 1110 C CA . PRO A 1 140 ? -2.668 7.228 -6.147 1.00 96.75 140 PRO A CA 1
ATOM 1111 C C . PRO A 1 140 ? -1.383 7.323 -6.977 1.00 96.75 140 PRO A C 1
ATOM 1113 O O . PRO A 1 140 ? -1.365 6.903 -8.134 1.00 96.75 140 PRO A O 1
ATOM 1116 N N . GLU A 1 141 ? -0.292 7.822 -6.385 1.00 97.06 141 GLU A N 1
ATOM 1117 C CA . GLU A 1 141 ? 0.985 7.964 -7.093 1.00 97.06 141 GLU A CA 1
ATOM 1118 C C . GLU A 1 141 ? 1.618 6.599 -7.385 1.00 97.06 141 GLU A C 1
ATOM 1120 O O . GLU A 1 141 ? 2.113 6.386 -8.491 1.00 97.06 141 GLU A O 1
ATOM 1125 N N . LEU A 1 142 ? 1.537 5.643 -6.450 1.00 97.50 142 LEU A N 1
ATOM 1126 C CA . LEU A 1 142 ? 1.961 4.261 -6.699 1.00 97.50 142 LEU A CA 1
ATOM 1127 C C . LEU A 1 142 ? 1.233 3.671 -7.915 1.00 97.50 142 LEU A C 1
ATOM 1129 O O . LEU A 1 142 ? 1.864 3.086 -8.796 1.00 97.50 142 LEU A O 1
ATOM 1133 N N . LEU A 1 143 ? -0.095 3.822 -7.970 1.00 96.25 143 LEU A N 1
ATOM 1134 C CA . LEU A 1 143 ? -0.902 3.300 -9.070 1.00 96.25 143 LEU A CA 1
ATOM 1135 C C . LEU A 1 143 ? -0.570 3.998 -10.385 1.00 96.25 143 LEU A C 1
ATOM 1137 O O . LEU A 1 143 ? -0.437 3.322 -11.400 1.00 96.25 143 LEU A O 1
ATOM 1141 N N . LYS A 1 144 ? -0.415 5.323 -10.388 1.00 95.88 144 LYS A N 1
ATOM 1142 C CA . LYS A 1 144 ? -0.008 6.078 -11.577 1.00 95.88 144 LYS A CA 1
ATOM 1143 C C . LYS A 1 144 ? 1.324 5.564 -12.128 1.00 95.88 144 LYS A C 1
ATOM 1145 O O . LYS A 1 144 ? 1.392 5.208 -13.299 1.00 95.88 144 LYS A O 1
ATOM 1150 N N . LEU A 1 145 ? 2.339 5.444 -11.271 1.00 96.75 145 LEU A N 1
ATOM 1151 C CA . LEU A 1 145 ? 3.657 4.925 -11.642 1.00 96.75 145 LEU A CA 1
ATOM 1152 C C . LEU A 1 145 ? 3.580 3.491 -12.177 1.00 96.75 145 LEU A C 1
ATOM 1154 O O . LEU A 1 145 ? 4.213 3.182 -13.181 1.00 96.75 145 LEU A O 1
ATOM 1158 N N . ARG A 1 146 ? 2.759 2.624 -11.569 1.00 94.56 146 ARG A N 1
ATOM 1159 C CA . ARG A 1 146 ? 2.514 1.268 -12.086 1.00 94.56 146 ARG A CA 1
ATOM 1160 C C . ARG A 1 146 ? 1.991 1.297 -13.524 1.00 94.56 146 ARG A C 1
ATOM 1162 O O . ARG A 1 146 ? 2.476 0.538 -14.354 1.00 94.56 146 ARG A O 1
ATOM 1169 N N . HIS A 1 147 ? 1.009 2.151 -13.820 1.00 92.75 147 HIS A N 1
ATOM 1170 C CA . HIS A 1 147 ? 0.460 2.266 -15.174 1.00 92.75 147 HIS A CA 1
ATOM 1171 C C . HIS A 1 147 ? 1.480 2.840 -16.166 1.00 92.75 147 HIS A C 1
ATOM 1173 O O . HIS A 1 147 ? 1.551 2.355 -17.290 1.00 92.75 147 HIS A O 1
ATOM 1179 N N . GLU A 1 148 ? 2.282 3.832 -15.759 1.00 93.19 148 GLU A N 1
ATOM 1180 C CA . GLU A 1 148 ? 3.367 4.378 -16.590 1.00 93.19 148 GLU A CA 1
ATOM 1181 C C . GLU A 1 148 ? 4.385 3.295 -16.972 1.00 93.19 148 GLU A C 1
ATOM 1183 O O . GLU A 1 148 ? 4.740 3.178 -18.143 1.00 93.19 148 GLU A O 1
ATOM 1188 N N . LEU A 1 149 ? 4.811 2.477 -16.003 1.00 91.75 149 LEU A N 1
ATOM 1189 C CA . LEU A 1 149 ? 5.788 1.407 -16.219 1.00 91.75 149 LEU A CA 1
ATOM 1190 C C . LEU A 1 149 ? 5.232 0.284 -17.103 1.00 91.75 149 LEU A C 1
ATOM 1192 O O . LEU A 1 149 ? 5.873 -0.098 -18.076 1.00 91.75 149 LEU A O 1
ATOM 1196 N N . LEU A 1 150 ? 4.010 -0.189 -16.833 1.00 87.94 150 LEU A N 1
ATOM 1197 C CA . LEU A 1 150 ? 3.367 -1.222 -17.659 1.00 87.94 150 LEU A CA 1
ATOM 1198 C C . LEU A 1 150 ? 3.084 -0.736 -19.087 1.00 87.94 150 LEU A C 1
ATOM 1200 O O . LEU A 1 150 ? 3.159 -1.512 -20.034 1.00 87.94 150 LEU A O 1
ATOM 1204 N N . GLY A 1 151 ? 2.766 0.549 -19.261 1.00 83.44 151 GLY A N 1
ATOM 1205 C CA . GLY A 1 151 ? 2.581 1.147 -20.582 1.00 83.44 151 GLY A CA 1
ATOM 1206 C C . GLY A 1 151 ? 3.885 1.315 -21.369 1.00 83.44 151 GLY A C 1
ATOM 1207 O O . GLY A 1 151 ? 3.838 1.413 -22.596 1.00 83.44 151 GLY A O 1
ATOM 1208 N N . ALA A 1 152 ? 5.033 1.353 -20.687 1.00 76.69 152 ALA A N 1
ATOM 1209 C CA . ALA A 1 152 ? 6.350 1.445 -21.309 1.00 76.69 152 ALA A CA 1
ATOM 1210 C C . ALA A 1 152 ? 6.893 0.078 -21.763 1.00 76.69 152 ALA A C 1
ATOM 1212 O O . ALA A 1 152 ? 7.558 0.028 -22.790 1.00 76.69 152 ALA A O 1
ATOM 1213 N N . GLU A 1 153 ? 6.564 -1.021 -21.071 1.00 57.97 153 GLU A N 1
ATOM 1214 C CA . GLU A 1 153 ? 6.965 -2.391 -21.461 1.00 57.97 153 GLU A CA 1
ATOM 1215 C C . GLU A 1 153 ? 6.259 -2.920 -22.728 1.00 57.97 153 GLU A C 1
ATOM 1217 O O . GLU A 1 153 ? 6.705 -3.900 -23.318 1.00 57.97 153 GLU A O 1
ATOM 1222 N N . ILE A 1 154 ? 5.154 -2.295 -23.160 1.00 51.06 154 ILE A N 1
ATOM 1223 C CA . ILE A 1 154 ? 4.365 -2.711 -24.342 1.00 51.06 154 ILE A CA 1
ATOM 1224 C C . ILE A 1 154 ? 4.857 -2.025 -25.641 1.00 51.06 154 ILE A C 1
ATOM 1226 O O . ILE A 1 154 ? 4.284 -2.239 -26.711 1.00 51.06 154 ILE A O 1
ATOM 1230 N N . LYS A 1 155 ? 5.905 -1.195 -25.580 1.00 41.62 155 LYS A N 1
ATOM 1231 C CA . LYS A 1 155 ? 6.454 -0.481 -26.746 1.00 41.62 155 LYS A CA 1
ATOM 1232 C C . LYS A 1 155 ? 7.691 -1.132 -27.344 1.00 41.62 155 LYS A C 1
ATOM 1234 O O . LYS A 1 155 ? 8.513 -1.670 -26.577 1.00 41.62 155 LYS A O 1
#

pLDDT: mean 89.7, std 11.37, range [41.62, 98.31]

Foldseek 3Di:
DLVCLAVDDDPDPVVVVVLVVLVVVLVVLVVVLVVLVPDDPHDPVLSVLSVVLSVLSVLLSVLVVLCVVLSGHDPPPVLSVLVVVLVVQCCCCVPVVHDRPLVVLVVSLVVLVVVLPDPPDDPSSNSNSVSSNSNSVSVVSSSVSVVVNVVVVVD

Radius of gyration: 17.5 Å; chains: 1; bounding box: 40×33×52 Å

Sequence (155 aa):
MVEQYQNGKDNSIAYRTARRLAHNAQIDLSSMISSLSTEPNPDPQLVKSAFRYLVYSHSQLSYIAALGSHREQVTDAQILVLMRWCQQTLTGVLLQQQPLATYDIDHKLAEIQRLSTQENQSAHLLLVLKQISLLLETLPELLKLRHELLGAEIK